Protein AF-K0XJT3-F1 (afdb_monomer)

Secondary structure (DSSP, 8-state):
-EEEEEEEEEEEEEPTTS-EEEEEEEEEEEEEHHHHHHHHHHHHTSPPPHHHHHHHHHHHHT--

pLDDT: mean 74.1, std 10.52, range [45.06, 88.69]

Radius of gyration: 17.02 Å; Cα contacts (8 Å, |Δi|>4): 58; chains: 1; bounding box: 36×25×45 Å

Nearest PDB structures (foldseek):
  5wc3-assembly1_A  TM=2.972E-01  e=8.869E-01  Bacillus subtilis BEST7613
  7vnn-assembly1_D  TM=4.096E-01  e=3.293E+00  Clostridioides difficile

Solvent-accessible surface area (backbone atoms only — not comparable to full-atom values): 4037 Å² total; per-residue (Å²): 111,76,42,81,46,80,44,81,43,82,41,79,45,74,48,101,84,72,53,76,45,79,42,80,42,80,44,78,46,80,40,49,54,68,60,50,56,50,52,51,55,52,58,73,69,47,81,78,50,72,68,56,51,51,53,50,51,60,62,61,65,74,76,119

Foldseek 3Di:
DKDKDWDWDFDFDADPVRDTDTDTDIDIDIDDPVVVVVVVVVVVPDDDDPVRVVVVCVVVVVPD

Structure (mmCIF, N/CA/C/O backbone):
data_AF-K0XJT3-F1
#
_entry.id   AF-K0XJT3-F1
#
loop_
_atom_site.group_PDB
_atom_site.id
_atom_site.type_symbol
_atom_site.label_atom_id
_atom_site.label_alt_id
_atom_site.label_comp_id
_atom_site.label_asym_id
_atom_site.label_entity_id
_atom_site.label_seq_id
_atom_site.pdbx_PDB_ins_code
_atom_site.Cartn_x
_atom_site.Cartn_y
_atom_site.Cartn_z
_atom_site.occupancy
_atom_site.B_iso_or_equiv
_atom_site.auth_seq_id
_atom_site.auth_comp_id
_atom_site.auth_asym_id
_atom_site.auth_atom_id
_atom_site.pdbx_PDB_model_num
ATOM 1 N N . MET A 1 1 ? -16.113 4.223 9.683 1.00 75.50 1 MET A N 1
ATOM 2 C CA . MET A 1 1 ? -15.410 5.404 9.133 1.00 75.50 1 MET A CA 1
ATOM 3 C C . MET A 1 1 ? -14.755 5.012 7.819 1.00 75.50 1 MET A C 1
ATOM 5 O O . MET A 1 1 ? -14.330 3.867 7.705 1.00 75.50 1 MET A O 1
ATOM 9 N N . LYS A 1 2 ? -14.743 5.911 6.830 1.00 80.81 2 LYS A N 1
ATOM 10 C CA . LYS A 1 2 ? -14.044 5.707 5.554 1.00 80.81 2 LYS A CA 1
ATOM 11 C C . LYS A 1 2 ? -12.758 6.527 5.573 1.00 80.81 2 LYS A C 1
ATOM 13 O O . LYS A 1 2 ? -12.802 7.688 5.972 1.00 80.81 2 LYS A O 1
ATOM 18 N N . HIS A 1 3 ? -11.648 5.935 5.147 1.00 76.75 3 HIS A N 1
ATOM 19 C CA . HIS A 1 3 ? -10.339 6.587 5.097 1.00 76.75 3 HIS A CA 1
ATOM 20 C C . HIS A 1 3 ? -9.893 6.753 3.654 1.00 76.75 3 HIS A C 1
ATOM 22 O O . HIS A 1 3 ? -10.098 5.864 2.832 1.00 76.75 3 HIS A O 1
ATOM 28 N N . LYS A 1 4 ? -9.277 7.892 3.341 1.00 82.81 4 LYS A N 1
ATOM 29 C CA . LYS A 1 4 ? -8.722 8.167 2.014 1.00 82.81 4 LYS A CA 1
ATOM 30 C C . LYS A 1 4 ? -7.241 7.830 2.017 1.00 82.81 4 LYS A C 1
ATOM 32 O O . LYS A 1 4 ? -6.487 8.414 2.789 1.00 82.81 4 LYS A O 1
ATOM 37 N N . ILE A 1 5 ? -6.826 6.930 1.135 1.00 78.31 5 ILE A N 1
ATOM 38 C CA . ILE A 1 5 ? -5.422 6.547 0.975 1.00 78.31 5 ILE A CA 1
ATOM 39 C C . ILE A 1 5 ? -4.954 6.801 -0.451 1.00 78.31 5 ILE A C 1
ATOM 41 O O . ILE A 1 5 ? -5.731 6.686 -1.399 1.00 78.31 5 ILE A O 1
ATOM 45 N N . LYS A 1 6 ? -3.675 7.148 -0.601 1.00 81.44 6 LYS A N 1
ATOM 46 C CA . LYS A 1 6 ? -3.019 7.284 -1.903 1.00 81.44 6 LYS A CA 1
ATOM 47 C C . LYS A 1 6 ? -2.353 5.958 -2.255 1.00 81.44 6 LYS A C 1
ATOM 49 O O . LYS A 1 6 ? -1.533 5.467 -1.489 1.00 81.44 6 LYS A O 1
ATOM 54 N N . VAL A 1 7 ? -2.688 5.399 -3.410 1.00 79.50 7 VAL A N 1
ATOM 55 C CA . VAL A 1 7 ? -2.119 4.148 -3.922 1.00 79.50 7 VAL A CA 1
ATOM 56 C C . VAL A 1 7 ? -1.447 4.393 -5.264 1.00 79.5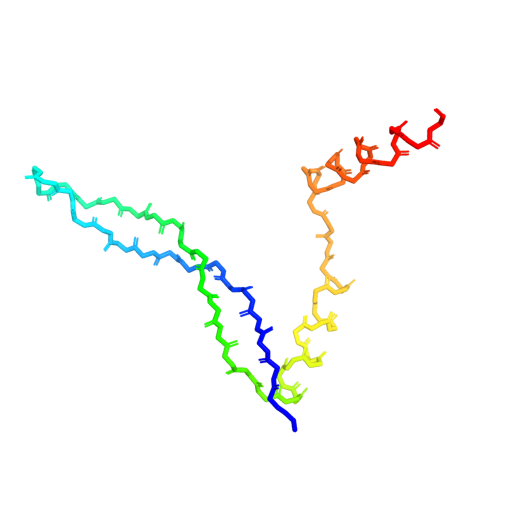0 7 VAL A C 1
ATOM 58 O O . VAL A 1 7 ? -1.962 5.143 -6.094 1.00 79.50 7 VAL A O 1
ATOM 61 N N . GLN A 1 8 ? -0.291 3.767 -5.475 1.00 80.38 8 GLN A N 1
ATOM 62 C CA . GLN A 1 8 ? 0.403 3.770 -6.760 1.00 80.38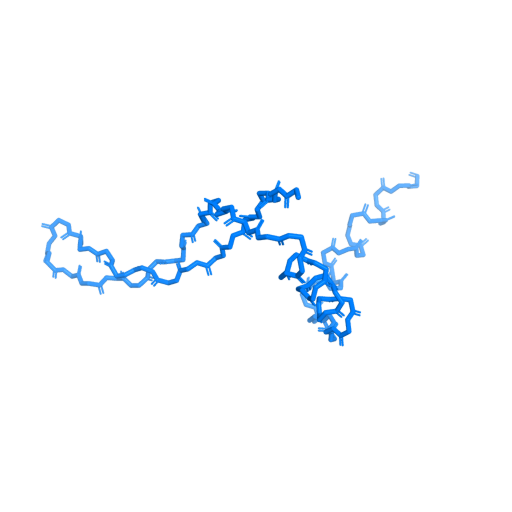 8 GLN A CA 1
ATOM 63 C C . GLN A 1 8 ? -0.096 2.591 -7.598 1.00 80.38 8 GLN A C 1
ATOM 65 O O . GLN A 1 8 ? -0.018 1.443 -7.167 1.00 80.38 8 GLN A O 1
ATOM 70 N N . ILE A 1 9 ? -0.625 2.868 -8.786 1.00 81.00 9 ILE A N 1
ATOM 71 C CA . ILE A 1 9 ? -1.182 1.864 -9.694 1.00 81.00 9 ILE A CA 1
ATOM 72 C C . ILE A 1 9 ? -0.452 1.965 -11.029 1.00 81.00 9 ILE A C 1
ATOM 74 O O . ILE A 1 9 ? -0.272 3.056 -11.570 1.00 81.00 9 ILE A O 1
ATOM 78 N N . SER A 1 10 ? -0.042 0.827 -11.585 1.00 80.75 10 SER A N 1
ATOM 79 C CA . SER A 1 10 ? 0.525 0.761 -12.929 1.00 80.75 10 SER A CA 1
ATOM 80 C C . SER A 1 10 ? -0.594 0.815 -13.971 1.00 80.75 10 SER A C 1
ATOM 82 O O . SER A 1 10 ? -1.406 -0.098 -14.111 1.00 80.75 10 SER A O 1
ATOM 84 N N . VAL A 1 11 ? -0.653 1.911 -14.721 1.00 81.06 11 VAL A N 1
ATOM 85 C CA . VAL A 1 11 ? -1.655 2.131 -15.766 1.00 81.06 11 VAL A CA 1
ATOM 86 C C . VAL A 1 11 ? -0.960 2.135 -17.121 1.00 81.06 11 VAL A C 1
ATOM 88 O O . VAL A 1 11 ? 0.029 2.835 -17.338 1.00 81.06 11 VAL A O 1
ATOM 91 N N . LYS A 1 12 ? -1.479 1.347 -18.066 1.00 80.12 12 LYS A N 1
ATOM 92 C CA . LYS A 1 12 ? -1.018 1.386 -19.458 1.00 80.12 12 LYS A CA 1
ATOM 93 C C . LYS A 1 12 ? -1.645 2.592 -20.146 1.00 80.12 12 LYS A C 1
ATOM 95 O O . LYS A 1 12 ? -2.844 2.588 -20.419 1.00 80.12 12 LYS A O 1
ATOM 100 N N . LYS A 1 13 ? -0.835 3.605 -20.443 1.00 81.31 13 LYS A N 1
ATOM 101 C CA . LYS A 1 13 ? -1.242 4.750 -21.259 1.00 81.31 13 LYS A CA 1
ATOM 102 C C . LYS A 1 13 ? -0.802 4.563 -22.702 1.00 81.31 13 LYS A C 1
ATOM 104 O O . LYS A 1 13 ? 0.215 3.928 -22.987 1.00 81.31 13 LYS A O 1
ATOM 109 N N . ARG A 1 14 ? -1.609 5.105 -23.610 1.00 76.19 14 ARG A N 1
ATOM 110 C CA . ARG A 1 14 ? -1.346 5.118 -25.047 1.00 76.19 14 ARG A CA 1
ATOM 111 C C . ARG A 1 14 ? -0.837 6.511 -25.410 1.00 76.19 14 ARG A C 1
ATOM 113 O O . ARG A 1 14 ? -1.530 7.486 -25.141 1.00 76.19 14 ARG A O 1
ATOM 120 N N . GLU A 1 15 ? 0.371 6.595 -25.951 1.00 69.62 15 GLU A N 1
ATOM 121 C CA . GLU A 1 15 ? 0.938 7.852 -26.455 1.00 69.62 15 GLU A CA 1
ATOM 122 C C . GLU A 1 15 ? 0.430 8.170 -27.870 1.00 69.62 15 GLU A C 1
ATOM 124 O O . GLU A 1 15 ? -0.097 7.296 -28.565 1.00 69.62 15 GLU A O 1
ATOM 129 N N . LEU A 1 16 ? 0.612 9.428 -28.298 1.00 63.25 16 LEU A N 1
ATOM 130 C CA . LEU A 1 16 ? 0.121 9.974 -29.575 1.00 63.25 16 LEU A CA 1
ATOM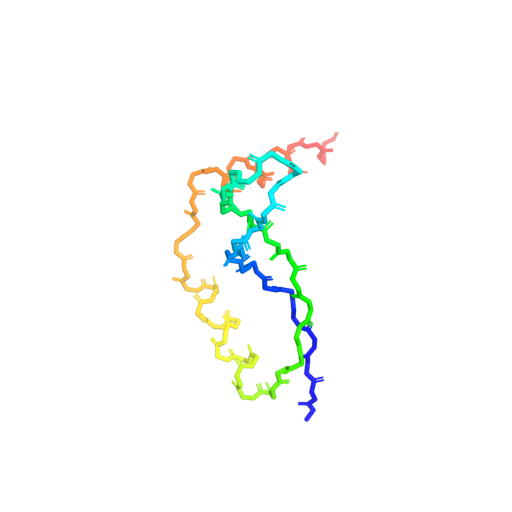 131 C C . LEU A 1 16 ? 0.636 9.239 -30.830 1.00 63.25 16 LEU A C 1
ATOM 133 O O . LEU A 1 16 ? 0.055 9.393 -31.897 1.00 63.25 16 LEU A O 1
ATOM 137 N N . LEU A 1 17 ? 1.673 8.406 -30.706 1.00 72.38 17 LEU A N 1
ATOM 138 C CA . LEU A 1 17 ? 2.242 7.592 -31.792 1.00 72.38 17 LEU A CA 1
ATOM 139 C C . LEU A 1 17 ? 1.922 6.088 -31.663 1.00 72.38 17 LEU A C 1
ATOM 141 O O . LEU A 1 17 ? 2.535 5.254 -32.320 1.00 72.38 17 LEU A O 1
ATOM 145 N N . GLY A 1 18 ? 0.964 5.708 -30.810 1.00 65.69 18 GLY A N 1
ATOM 146 C CA . GLY A 1 18 ? 0.487 4.324 -30.691 1.00 65.69 18 GLY A CA 1
ATOM 147 C C . GLY A 1 18 ? 1.318 3.413 -29.780 1.00 65.69 18 GLY A C 1
ATOM 148 O O . GLY A 1 18 ? 0.881 2.294 -29.493 1.00 65.69 18 GLY A O 1
ATOM 149 N N . PHE A 1 19 ? 2.450 3.891 -29.255 1.00 72.94 19 PHE A N 1
ATOM 150 C CA . PHE A 1 19 ? 3.243 3.179 -28.254 1.00 72.94 19 PHE A CA 1
ATOM 151 C C . PHE A 1 19 ? 2.493 3.086 -26.916 1.00 72.94 19 PHE A C 1
ATOM 153 O O . PHE A 1 19 ? 1.845 4.034 -26.460 1.00 72.94 19 PHE A O 1
ATOM 160 N N . LYS A 1 20 ? 2.545 1.902 -26.295 1.00 75.44 20 LYS A N 1
ATOM 161 C CA . LYS A 1 20 ? 1.960 1.644 -24.973 1.00 75.44 20 LYS A CA 1
ATOM 162 C C . LYS A 1 20 ? 3.067 1.744 -23.934 1.00 75.44 20 LYS A C 1
ATOM 164 O O . LYS A 1 20 ? 3.980 0.923 -23.944 1.00 75.44 20 LYS A O 1
ATOM 169 N N . LYS A 1 21 ? 2.952 2.700 -23.016 1.00 78.25 21 LYS A N 1
ATOM 170 C CA . LYS A 1 21 ? 3.870 2.847 -21.884 1.00 78.25 21 LYS A CA 1
ATOM 171 C C . LYS A 1 21 ? 3.130 2.548 -20.588 1.00 78.25 21 LYS A C 1
ATOM 173 O O . LYS A 1 21 ? 2.009 3.014 -20.376 1.00 78.25 21 LYS A O 1
ATOM 178 N N . THR A 1 22 ? 3.751 1.756 -19.722 1.00 80.75 22 THR A N 1
ATOM 179 C CA . THR A 1 22 ? 3.264 1.567 -18.354 1.00 80.75 22 THR A CA 1
ATOM 180 C C . THR A 1 22 ? 3.748 2.746 -17.525 1.00 80.75 22 THR A C 1
ATOM 182 O O . THR A 1 22 ? 4.951 2.960 -17.392 1.00 80.75 22 THR A O 1
ATOM 185 N N . VAL A 1 23 ? 2.811 3.528 -17.004 1.00 79.12 23 VAL A N 1
ATOM 186 C CA . VAL A 1 23 ? 3.085 4.674 -16.137 1.00 79.12 23 VAL A CA 1
ATOM 187 C C . VAL A 1 23 ? 2.546 4.350 -14.751 1.00 79.12 23 VAL A C 1
ATOM 189 O O . VAL A 1 23 ? 1.482 3.747 -14.623 1.00 79.12 23 VAL A O 1
ATOM 192 N N . ILE A 1 24 ? 3.286 4.726 -13.712 1.00 85.50 24 ILE A N 1
ATOM 193 C CA . ILE A 1 24 ? 2.813 4.628 -12.333 1.00 85.50 24 ILE A CA 1
AT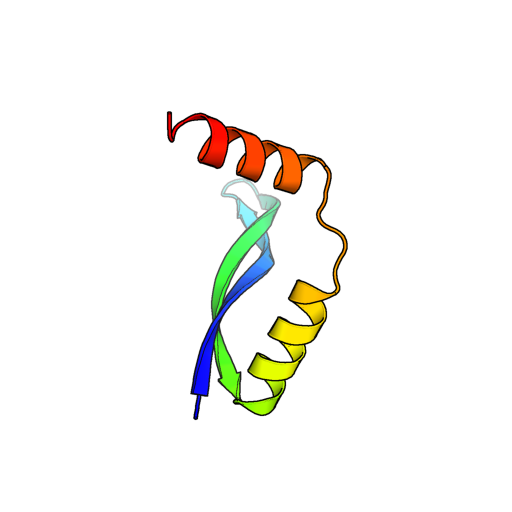OM 194 C C . ILE A 1 24 ? 2.002 5.891 -12.043 1.00 85.50 24 ILE A C 1
ATOM 196 O O . ILE A 1 24 ? 2.531 6.998 -12.106 1.00 85.50 24 ILE A O 1
ATOM 200 N N . GLU A 1 25 ? 0.712 5.732 -11.762 1.00 80.56 25 GLU A N 1
ATOM 201 C CA . GLU A 1 25 ? -0.170 6.820 -11.346 1.00 80.56 25 GLU A CA 1
ATOM 202 C C . GLU A 1 25 ? -0.511 6.697 -9.868 1.00 80.56 25 GLU A C 1
ATOM 204 O O . GLU A 1 25 ? -0.863 5.619 -9.390 1.00 80.56 25 GLU A O 1
ATOM 209 N N . THR A 1 26 ? -0.496 7.821 -9.158 1.00 86.75 26 THR A N 1
ATOM 210 C CA . THR A 1 26 ? -1.014 7.889 -7.791 1.00 86.75 26 THR A CA 1
ATOM 211 C C . THR A 1 26 ? -2.498 8.223 -7.833 1.00 86.75 26 THR A C 1
ATOM 213 O O . THR A 1 26 ? -2.886 9.265 -8.359 1.00 86.75 26 THR A O 1
ATOM 216 N N . ARG A 1 27 ? -3.341 7.363 -7.259 1.00 82.94 27 ARG A N 1
ATOM 217 C CA . ARG A 1 27 ? -4.783 7.602 -7.117 1.00 82.94 27 ARG A CA 1
ATOM 218 C C . ARG A 1 27 ? -5.188 7.604 -5.656 1.00 82.94 27 ARG A C 1
ATOM 220 O O . ARG A 1 27 ? -4.640 6.851 -4.857 1.00 82.94 27 ARG A O 1
ATOM 227 N N . THR A 1 28 ? -6.168 8.432 -5.321 1.00 86.38 28 THR A N 1
ATOM 228 C CA . THR A 1 28 ? -6.776 8.435 -3.990 1.00 86.38 28 THR A CA 1
ATOM 229 C C . THR A 1 28 ? -7.995 7.524 -4.006 1.00 86.38 28 THR A C 1
ATOM 231 O O . THR A 1 28 ? -8.895 7.731 -4.818 1.00 86.38 28 THR A O 1
ATOM 234 N N . ILE A 1 29 ? -8.031 6.531 -3.122 1.00 84.25 29 ILE A N 1
ATOM 235 C CA . ILE A 1 29 ? -9.170 5.623 -2.954 1.00 84.25 29 ILE A CA 1
ATOM 236 C C . ILE A 1 29 ? -9.727 5.726 -1.537 1.00 84.25 29 ILE A C 1
ATOM 238 O O . ILE A 1 29 ? -8.994 6.014 -0.591 1.00 84.25 29 ILE A O 1
ATOM 242 N N . GLU A 1 30 ? -11.029 5.493 -1.398 1.00 88.44 30 GLU A N 1
ATOM 243 C CA . GLU A 1 30 ? -11.682 5.365 -0.097 1.00 88.44 30 GLU A CA 1
ATOM 244 C C . GLU A 1 30 ? -11.720 3.897 0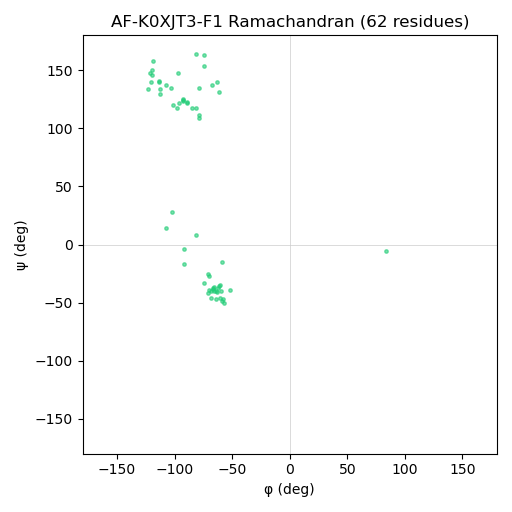.322 1.00 88.44 30 GLU A C 1
ATOM 246 O O . GLU A 1 30 ? -12.229 3.049 -0.407 1.00 88.44 30 GLU A O 1
ATOM 251 N N . VAL A 1 31 ? -11.194 3.608 1.508 1.00 84.31 31 VAL A N 1
ATOM 252 C CA . VAL A 1 31 ? -11.184 2.276 2.119 1.00 84.31 31 VAL A CA 1
ATOM 253 C C . VAL A 1 31 ? -11.946 2.285 3.441 1.00 84.31 31 VAL A C 1
ATOM 255 O O . VAL A 1 31 ? -12.135 3.331 4.069 1.00 84.31 31 VAL A O 1
ATOM 258 N N . ASP A 1 32 ? -12.410 1.115 3.868 1.00 88.69 32 ASP A N 1
ATOM 259 C CA . ASP A 1 32 ? -13.033 0.944 5.177 1.00 88.69 32 ASP A CA 1
ATOM 260 C C . ASP A 1 32 ? -11.989 0.961 6.312 1.00 88.69 32 ASP A C 1
ATOM 262 O O . ASP A 1 32 ? -10.784 0.800 6.109 1.00 88.69 32 ASP A O 1
ATOM 266 N N . ASP A 1 33 ? -12.461 1.159 7.545 1.00 81.38 33 ASP A N 1
ATOM 267 C CA . ASP A 1 33 ? -11.601 1.239 8.734 1.00 81.38 33 ASP A CA 1
ATOM 268 C C . ASP A 1 33 ? -10.792 -0.045 8.980 1.00 81.38 33 ASP A C 1
ATOM 270 O O . ASP A 1 33 ? -9.635 0.006 9.403 1.00 81.38 33 ASP A O 1
ATOM 274 N N . LYS A 1 34 ? -11.376 -1.207 8.663 1.00 87.12 34 LYS A N 1
ATOM 275 C CA . LYS A 1 34 ? -10.721 -2.506 8.833 1.00 87.12 34 LYS A CA 1
ATOM 276 C C . LYS A 1 34 ? -9.555 -2.674 7.858 1.00 87.12 34 LYS A C 1
ATOM 278 O O . LYS A 1 34 ? -8.473 -3.082 8.285 1.00 87.12 34 LYS A O 1
ATOM 283 N N . THR A 1 35 ? -9.747 -2.341 6.580 1.00 84.12 35 THR A N 1
ATOM 284 C CA . THR A 1 35 ? -8.677 -2.427 5.575 1.00 84.12 35 THR A CA 1
ATOM 285 C C . THR A 1 35 ? -7.598 -1.392 5.846 1.00 84.12 35 THR A C 1
ATOM 287 O O . THR A 1 35 ? -6.420 -1.731 5.789 1.00 84.12 35 THR A O 1
ATOM 290 N N . TYR A 1 36 ? -7.970 -0.172 6.243 1.00 81.75 36 TYR A N 1
ATOM 291 C CA . TYR A 1 36 ? -7.004 0.870 6.593 1.00 81.75 36 TYR A CA 1
ATOM 292 C C . TYR A 1 36 ? -6.049 0.432 7.715 1.00 81.75 36 TYR A C 1
ATOM 294 O O . TYR A 1 36 ? -4.830 0.477 7.553 1.00 81.75 36 TYR A O 1
ATOM 302 N N . LYS A 1 37 ? -6.590 -0.086 8.828 1.00 83.44 37 LYS A N 1
ATOM 303 C CA . LYS A 1 37 ? -5.780 -0.588 9.953 1.00 83.44 37 LYS A CA 1
ATOM 304 C C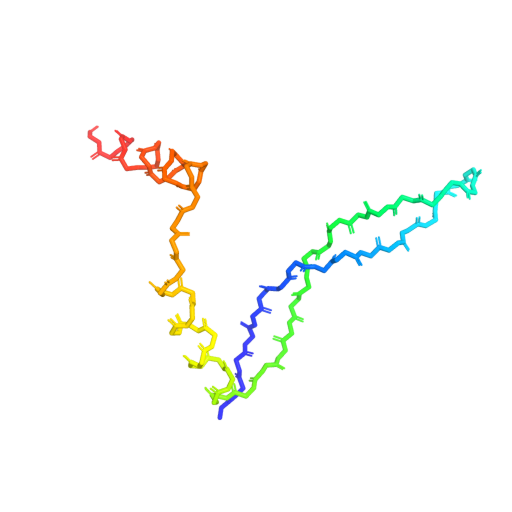 . LYS A 1 37 ? -4.889 -1.764 9.557 1.00 83.44 37 LYS A C 1
ATOM 306 O O . LYS A 1 37 ? -3.752 -1.852 10.018 1.00 83.44 37 LYS A O 1
ATOM 311 N N . LYS A 1 38 ? -5.389 -2.658 8.698 1.00 85.25 38 LYS A N 1
ATOM 312 C CA . LYS A 1 38 ? -4.606 -3.783 8.176 1.00 85.25 38 LYS A CA 1
ATOM 313 C C . LYS A 1 38 ? -3.424 -3.292 7.333 1.00 85.25 38 LYS A C 1
ATOM 315 O O . LYS A 1 38 ? -2.305 -3.727 7.579 1.00 85.25 38 LYS A O 1
ATOM 320 N N . MET A 1 39 ? -3.659 -2.351 6.418 1.00 79.56 39 MET A N 1
ATOM 321 C CA . MET A 1 39 ? -2.614 -1.789 5.557 1.00 79.56 39 MET A CA 1
ATOM 322 C C . MET A 1 39 ? -1.550 -1.033 6.357 1.00 79.56 39 MET A C 1
ATOM 324 O O . MET A 1 39 ? -0.369 -1.209 6.090 1.00 79.56 39 MET A O 1
ATOM 328 N N . ILE A 1 40 ? -1.936 -0.263 7.383 1.00 79.50 40 ILE A N 1
ATOM 329 C CA . ILE A 1 40 ? -0.967 0.390 8.283 1.00 79.50 40 ILE A CA 1
ATOM 330 C C . ILE A 1 40 ? -0.098 -0.648 8.995 1.00 79.50 40 ILE A C 1
ATOM 332 O O . ILE A 1 40 ? 1.119 -0.499 9.060 1.00 79.50 40 ILE A O 1
ATOM 336 N N . LYS A 1 41 ? -0.705 -1.714 9.527 1.00 81.12 41 LYS 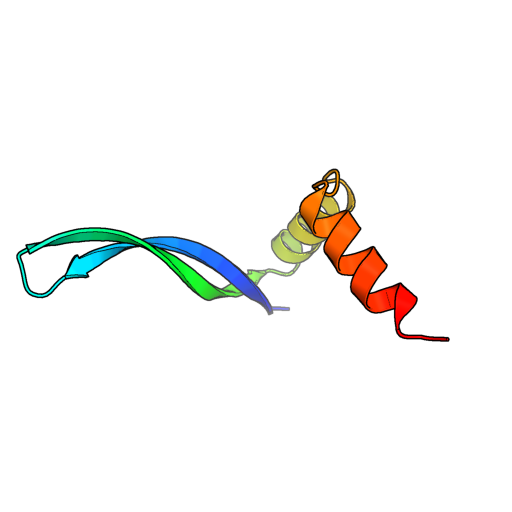A N 1
ATOM 337 C CA . LYS A 1 41 ? 0.037 -2.767 10.229 1.00 81.12 41 LYS A CA 1
ATOM 338 C C . LYS A 1 41 ? 1.018 -3.487 9.300 1.00 81.12 41 LYS A C 1
ATOM 340 O O . LYS A 1 41 ? 2.140 -3.766 9.705 1.00 81.12 41 LYS A O 1
ATOM 345 N N . GLU A 1 42 ? 0.610 -3.767 8.065 1.00 80.06 42 GLU A N 1
ATOM 346 C CA . GLU A 1 42 ? 1.485 -4.345 7.039 1.00 80.06 42 GLU A CA 1
ATOM 347 C C . GLU A 1 42 ? 2.603 -3.376 6.635 1.00 80.06 42 GLU A C 1
ATOM 349 O O . GLU A 1 42 ? 3.748 -3.797 6.503 1.00 80.06 42 GLU A O 1
ATOM 354 N N . GLN A 1 43 ? 2.307 -2.079 6.512 1.00 75.25 43 GLN A N 1
ATOM 355 C CA . GLN A 1 43 ? 3.298 -1.058 6.181 1.00 75.25 43 GLN A CA 1
ATOM 356 C C . GLN A 1 43 ? 4.332 -0.858 7.292 1.00 75.25 43 GLN A C 1
ATOM 358 O O . GLN A 1 43 ? 5.507 -0.703 6.985 1.00 75.25 43 GLN A O 1
ATOM 363 N N . ASN A 1 44 ? 3.932 -0.920 8.562 1.00 73.94 44 ASN A N 1
ATOM 364 C CA . ASN A 1 44 ? 4.861 -0.834 9.693 1.00 73.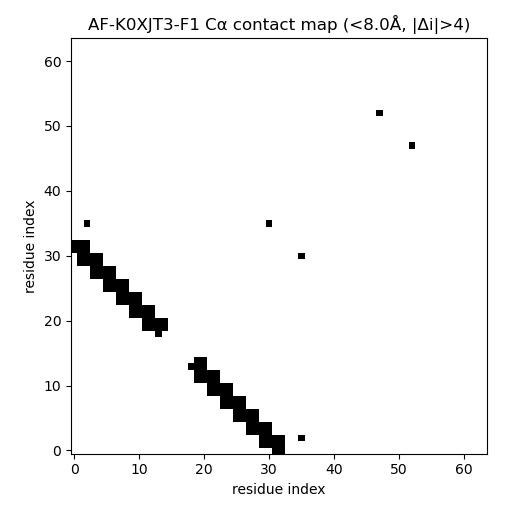94 44 ASN A CA 1
ATOM 365 C C . ASN A 1 44 ? 5.747 -2.080 9.829 1.00 73.94 44 ASN A C 1
ATOM 367 O O . ASN A 1 44 ? 6.850 -1.995 10.356 1.00 73.94 44 ASN A O 1
ATOM 371 N N . ASN A 1 45 ? 5.268 -3.232 9.354 1.00 73.25 45 ASN A N 1
ATOM 372 C CA . ASN A 1 45 ? 6.011 -4.489 9.384 1.00 73.25 45 ASN A CA 1
ATOM 373 C C . ASN A 1 45 ? 6.837 -4.733 8.113 1.00 73.25 45 ASN A C 1
ATOM 375 O O . ASN A 1 45 ? 7.539 -5.744 8.037 1.00 73.25 45 ASN A O 1
ATOM 379 N N . ARG A 1 46 ? 6.750 -3.859 7.100 1.00 75.50 46 ARG A N 1
ATOM 380 C CA . ARG A 1 46 ? 7.552 -4.010 5.885 1.00 75.50 46 ARG A CA 1
ATOM 381 C C . ARG A 1 46 ? 8.978 -3.522 6.167 1.00 75.50 46 ARG A C 1
ATOM 383 O O . ARG A 1 46 ? 9.138 -2.442 6.735 1.00 75.50 46 ARG A O 1
ATOM 390 N N . PRO A 1 47 ? 10.017 -4.266 5.758 1.00 73.50 47 PRO A N 1
ATOM 391 C CA . PRO A 1 47 ? 11.370 -3.739 5.802 1.00 73.50 47 PRO A CA 1
ATOM 392 C C . PRO A 1 47 ? 11.454 -2.513 4.889 1.00 73.50 47 PRO A C 1
ATOM 394 O O . PRO A 1 47 ? 10.995 -2.552 3.743 1.00 73.50 47 PRO A O 1
ATOM 397 N N . TYR A 1 48 ? 12.018 -1.421 5.403 1.00 67.00 48 TYR A N 1
ATOM 398 C CA . TYR A 1 48 ? 12.322 -0.255 4.582 1.00 67.00 48 TYR A CA 1
ATOM 399 C C . TYR A 1 48 ? 13.360 -0.635 3.529 1.00 67.00 48 TYR A C 1
ATOM 401 O O . TYR A 1 48 ? 14.301 -1.385 3.797 1.00 67.00 48 TYR A O 1
ATOM 409 N N . THR A 1 49 ? 13.184 -0.129 2.315 1.00 67.31 49 THR A N 1
ATOM 410 C CA . THR A 1 49 ? 14.204 -0.277 1.276 1.00 67.31 49 THR A CA 1
ATOM 411 C C . THR A 1 49 ? 15.377 0.666 1.554 1.00 67.31 49 THR A C 1
ATOM 413 O O . THR A 1 49 ? 15.190 1.729 2.142 1.00 67.31 49 THR A O 1
ATOM 416 N N . VAL A 1 50 ? 16.582 0.319 1.085 1.00 61.84 50 VAL A N 1
ATOM 417 C CA . VAL A 1 50 ? 17.793 1.154 1.251 1.00 61.84 50 VAL A CA 1
ATOM 418 C C . VAL A 1 50 ? 17.555 2.594 0.779 1.00 61.84 50 VAL A C 1
ATOM 420 O O . VAL A 1 50 ? 17.963 3.538 1.438 1.00 61.84 50 VAL A O 1
ATOM 423 N N . LYS A 1 51 ? 16.815 2.778 -0.319 1.00 63.84 51 LYS A N 1
ATOM 424 C CA . LYS A 1 51 ? 16.470 4.102 -0.853 1.00 63.84 51 LYS A CA 1
ATOM 425 C C . LYS A 1 51 ? 15.544 4.907 0.066 1.00 63.84 51 LYS A C 1
ATOM 427 O O . LYS A 1 51 ? 15.673 6.122 0.138 1.00 63.84 51 LYS A O 1
ATOM 432 N N . GLU A 1 52 ? 14.594 4.249 0.725 1.00 61.72 52 GLU A N 1
ATOM 433 C CA . GLU A 1 52 ? 13.713 4.909 1.694 1.00 61.72 52 GLU A CA 1
ATOM 434 C C . GLU A 1 52 ? 14.493 5.290 2.954 1.00 61.72 52 GLU A C 1
ATOM 436 O O . GLU A 1 52 ? 14.297 6.392 3.446 1.00 61.72 52 GLU A O 1
ATOM 441 N N . MET A 1 53 ? 15.410 4.432 3.422 1.00 62.56 53 MET A N 1
ATOM 442 C CA . MET A 1 53 ? 16.319 4.761 4.529 1.00 62.56 53 MET A CA 1
ATOM 443 C C . MET A 1 53 ? 17.175 5.989 4.198 1.00 62.56 53 MET A C 1
ATOM 445 O O . MET A 1 53 ? 17.152 6.942 4.962 1.00 62.56 53 MET A O 1
ATOM 449 N N . MET A 1 54 ? 17.805 6.025 3.016 1.00 65.69 54 MET A N 1
ATOM 450 C CA . MET A 1 54 ? 18.600 7.183 2.575 1.00 65.69 54 MET A CA 1
ATOM 451 C C . MET A 1 54 ? 17.775 8.475 2.496 1.00 65.69 54 MET A C 1
ATOM 453 O O . MET A 1 54 ? 18.250 9.524 2.904 1.00 65.69 54 MET A O 1
ATOM 457 N N . PHE A 1 55 ? 16.529 8.413 2.014 1.00 63.00 55 PHE A N 1
ATOM 458 C CA . PHE A 1 55 ? 15.653 9.589 1.967 1.00 63.00 55 PHE A CA 1
ATOM 459 C C . PHE A 1 55 ? 15.278 10.100 3.365 1.00 63.00 55 PHE A C 1
ATOM 461 O O . PHE A 1 55 ? 15.161 11.305 3.560 1.00 63.00 55 PHE A O 1
ATOM 468 N N . TYR A 1 56 ? 15.071 9.207 4.338 1.00 59.31 56 TYR A N 1
ATOM 469 C CA . TYR A 1 56 ? 14.827 9.624 5.719 1.00 59.31 56 TYR A CA 1
ATOM 470 C C . TYR A 1 56 ? 16.091 10.188 6.371 1.00 59.31 56 TYR A C 1
ATOM 472 O O . TYR A 1 56 ? 15.984 11.224 7.018 1.00 59.31 56 TYR A O 1
ATOM 480 N N . ASP A 1 57 ? 17.257 9.580 6.154 1.00 59.09 57 ASP A N 1
ATOM 481 C CA . ASP A 1 57 ? 18.535 10.106 6.649 1.00 59.09 57 ASP A CA 1
ATOM 482 C C . ASP A 1 57 ? 18.783 11.527 6.109 1.00 59.09 57 ASP A C 1
ATOM 484 O O . ASP A 1 57 ? 19.012 12.439 6.894 1.00 59.09 57 ASP A O 1
ATOM 488 N N . GLU A 1 58 ? 18.581 11.764 4.805 1.00 58.97 58 GLU A N 1
ATOM 489 C CA . GLU A 1 58 ? 18.696 13.101 4.194 1.00 58.97 58 GLU A CA 1
ATOM 490 C C . GLU A 1 58 ? 17.697 14.126 4.774 1.00 58.97 58 GLU A C 1
ATOM 492 O O . GLU A 1 58 ? 18.033 15.297 4.920 1.00 58.97 58 GLU A O 1
ATOM 497 N N . ILE A 1 59 ? 16.469 13.720 5.130 1.00 57.12 59 ILE A N 1
ATOM 498 C CA . ILE A 1 59 ? 15.472 14.628 5.734 1.00 57.12 59 ILE A CA 1
ATOM 499 C C . ILE A 1 59 ? 15.802 14.958 7.197 1.00 57.12 59 ILE A C 1
ATOM 501 O O . ILE A 1 59 ? 15.459 16.045 7.665 1.00 57.12 59 ILE A O 1
ATOM 505 N N . PHE A 1 60 ? 16.400 14.024 7.938 1.00 52.47 60 PHE A N 1
ATOM 506 C CA . PHE A 1 60 ? 16.712 14.202 9.359 1.00 52.47 60 PHE A CA 1
ATOM 507 C C . PHE A 1 60 ? 18.122 14.761 9.609 1.00 52.47 60 PHE A C 1
ATOM 509 O O . PHE A 1 60 ? 18.343 15.311 10.686 1.00 52.47 60 PHE A O 1
ATOM 516 N N . ASP A 1 61 ? 19.027 14.706 8.628 1.00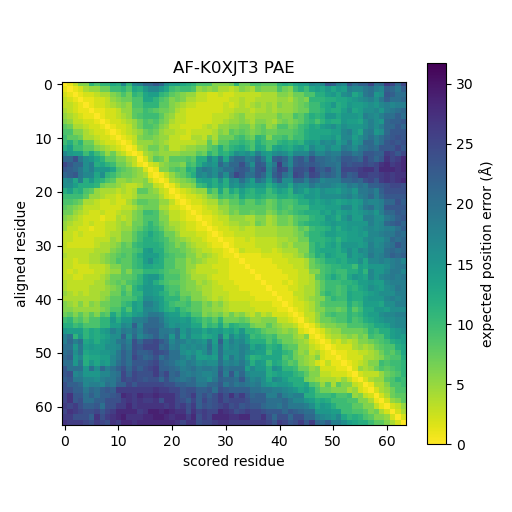 54.94 61 ASP A N 1
ATOM 517 C CA . ASP A 1 61 ? 20.334 15.379 8.677 1.00 54.94 61 ASP A CA 1
ATOM 518 C C . ASP A 1 61 ? 20.218 16.913 8.551 1.00 54.94 61 ASP A C 1
ATOM 520 O O . ASP A 1 61 ? 21.046 17.639 9.100 1.00 54.94 61 ASP A O 1
ATOM 524 N N . ASP A 1 62 ? 19.155 17.425 7.919 1.00 50.81 62 ASP A N 1
ATOM 525 C CA . ASP A 1 62 ? 18.891 18.867 7.743 1.00 50.81 62 ASP A CA 1
ATOM 526 C C . ASP A 1 62 ? 18.236 19.551 8.977 1.00 50.81 62 ASP A C 1
ATOM 528 O O . ASP A 1 62 ? 17.823 20.711 8.907 1.00 50.81 62 ASP A O 1
ATOM 532 N N . TRP A 1 63 ? 18.125 18.863 10.123 1.00 55.62 63 TRP A N 1
ATOM 533 C CA . TRP A 1 63 ? 17.558 19.396 11.382 1.00 55.62 63 TRP A CA 1
ATOM 534 C C . TRP A 1 63 ? 18.612 19.790 12.440 1.00 55.62 63 TRP A C 1
ATOM 536 O O . TRP A 1 63 ? 18.315 19.759 13.638 1.00 55.62 63 TRP A O 1
ATOM 546 N N . ASN A 1 64 ? 19.824 20.171 12.018 1.00 45.06 64 ASN A N 1
ATOM 547 C CA . ASN A 1 64 ? 20.899 20.652 12.902 1.00 45.06 64 ASN A CA 1
ATOM 548 C C . ASN A 1 64 ? 21.077 22.177 12.839 1.00 45.06 64 ASN A C 1
ATOM 550 O O . ASN A 1 64 ? 21.303 22.701 11.725 1.00 45.06 64 ASN A O 1
#

Mean predicted aligned error: 11.39 Å

Sequence (64 aa):
MKHKIKVQISVKKRELLGFKKTVIETRTIEVDDKTYKKMIKEQNNRPYTVKEMMFYDEIFDDWN